Protein AF-T1C984-F1 (afdb_monomer)

Foldseek 3Di:
DQVVQVVVCVVVVDDDWDWDADPVVRDIDIDCPVDDDDCPCVCVVVVVVVVVVCVVVVNDDPPDDDDDDPVPDDPGD

Secondary structure (DSSP, 8-state):
-HHHHHHHHHHHSS---EEEE-TTT--EEEESTTS----GGGGHHHHHHHHHHHHHTTSS-TTPPPP--GGG--S--

Nearest PDB structures (foldseek):
  6ty6-assembly1_C  TM=9.530E-01  e=7.564E-05  synthetic construct
  4b88-assembly1_A  TM=9.146E-01  e=8.095E-05  synthetic construct
  6yrs-assembly2_B  TM=9.246E-01  e=2.567E-04  synthetic construct
  6yrs-assembly1_A  TM=9.487E-01  e=2.940E-04  synthetic construct
  4rx2-assembly7_G  TM=9.176E-01  e=2.412E-03  Escherichia coli

InterPro domains:
  IPR000871 Beta-lactamase, class-A [PR00118] (4-28)
  IPR000871 Beta-lactamase, class-A [PR00118] (35-52)
  IPR000871 Beta-lactamase, class-A [PTHR35333] (2-77)
  IPR012338 Beta-lactamase/transpeptidase-like [G3DSA:3.40.710.10] (1-77)
  IPR012338 Beta-lactamase/transpeptidase-like [SSF56601] (3-77)
  IPR023650 Beta-lactamase, class-A active site [PS00146] (37-52)
  IPR045155 Beta-lactamase class A, catalytic domain [PF13354] (4-74)

Solvent-accessible surface area (backbone atoms only — not comparable to full-atom values): 5116 Å² total; per-residue (Å²): 109,70,72,58,53,54,48,50,25,68,75,67,76,52,86,72,70,40,74,48,71,43,84,89,82,68,52,71,51,66,42,59,58,88,60,90,74,87,60,78,67,62,55,53,60,57,53,49,52,53,51,51,50,33,34,78,70,68,76,42,62,91,84,61,82,84,85,83,57,82,87,72,66,69,97,76,124

Organism: NCBI:txid410659

Radius of gyration: 19.09 Å; Cα contacts (8 Å, |Δi|>4): 41; chains: 1; bounding box: 33×32×45 Å

Sequence (77 aa):
MHAQFARIESQTGGRLGVAMLDTHNRIAAGYHANQRFPVCSTWKLLAVAALLRQVDEGHENIERRIRFSASELVVYS

pLDDT: mean 95.97, std 4.17, range [73.12, 98.62]

Mean predicted aligned error: 3.9 Å

Structure (mmCIF, N/CA/C/O backbone):
data_AF-T1C984-F1
#
_entry.id   AF-T1C984-F1
#
loop_
_atom_site.group_PDB
_atom_site.id
_atom_site.type_symbol
_atom_site.label_atom_id
_atom_site.label_alt_id
_atom_site.label_comp_id
_atom_site.label_asym_id
_atom_site.label_entity_id
_atom_site.label_seq_id
_atom_site.pdbx_PDB_ins_code
_atom_site.Cartn_x
_atom_site.Cartn_y
_atom_site.Cartn_z
_atom_site.occupancy
_atom_site.B_iso_or_equiv
_atom_site.auth_seq_id
_atom_site.auth_comp_id
_atom_site.auth_asym_id
_atom_site.auth_atom_id
_atom_site.pdbx_PDB_model_num
ATOM 1 N N . MET A 1 1 ? 16.081 -1.117 -17.845 1.00 73.31 1 MET A N 1
ATOM 2 C CA . MET A 1 1 ? 14.911 -1.118 -16.944 1.00 73.31 1 MET A CA 1
ATOM 3 C C . MET A 1 1 ? 13.638 -1.625 -17.629 1.00 73.31 1 MET A C 1
ATOM 5 O O . MET A 1 1 ? 13.210 -2.717 -17.294 1.00 73.31 1 MET A O 1
ATOM 9 N N . HIS A 1 2 ? 13.064 -0.941 -18.631 1.00 86.88 2 HIS A N 1
ATOM 10 C CA . HIS A 1 2 ? 11.786 -1.383 -19.237 1.00 86.88 2 HIS A CA 1
ATOM 11 C C . HIS A 1 2 ? 11.839 -2.790 -19.866 1.00 86.88 2 HIS A C 1
ATOM 13 O O . HIS A 1 2 ? 10.922 -3.576 -19.665 1.00 86.88 2 HIS A O 1
ATOM 19 N N . ALA A 1 3 ? 12.937 -3.153 -20.541 1.00 92.31 3 ALA A N 1
ATOM 20 C CA . ALA A 1 3 ? 13.111 -4.499 -21.103 1.00 92.31 3 ALA A CA 1
ATOM 21 C C . ALA A 1 3 ? 13.140 -5.614 -20.036 1.00 92.31 3 ALA A C 1
ATOM 23 O O . ALA A 1 3 ? 12.719 -6.736 -20.298 1.00 92.31 3 ALA A O 1
ATOM 24 N N . GLN A 1 4 ? 13.613 -5.313 -18.821 1.00 95.88 4 GLN A N 1
ATOM 25 C CA . GLN A 1 4 ? 13.613 -6.272 -17.711 1.00 95.88 4 GLN A CA 1
ATOM 26 C C . GLN A 1 4 ? 12.201 -6.444 -17.138 1.00 95.88 4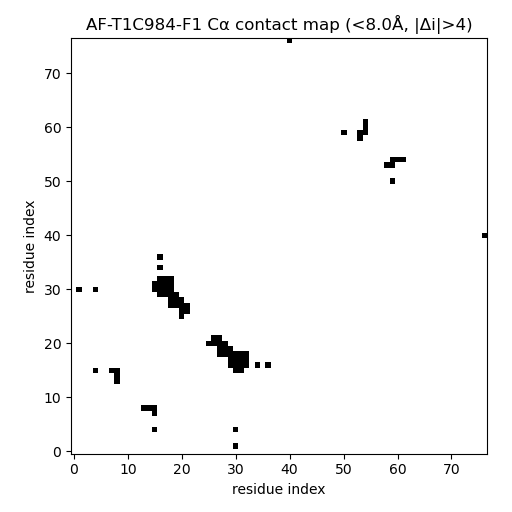 GLN A C 1
ATOM 28 O O . GLN A 1 4 ? 11.806 -7.565 -16.845 1.00 95.88 4 GLN A O 1
ATOM 33 N N . PHE A 1 5 ? 11.419 -5.365 -17.039 1.00 97.00 5 PHE A N 1
ATOM 34 C CA . PHE A 1 5 ? 10.020 -5.430 -16.605 1.00 97.00 5 PHE A CA 1
ATOM 35 C C . PHE A 1 5 ? 9.131 -6.178 -17.601 1.00 97.00 5 PHE A C 1
ATOM 37 O O . PHE A 1 5 ? 8.401 -7.076 -17.195 1.00 97.00 5 PHE A O 1
ATOM 44 N N . ALA A 1 6 ? 9.287 -5.915 -18.900 1.00 96.19 6 ALA A N 1
ATOM 45 C CA . ALA A 1 6 ? 8.584 -6.663 -19.943 1.00 96.19 6 ALA A CA 1
ATOM 46 C C . ALA A 1 6 ? 8.935 -8.165 -19.921 1.00 96.19 6 ALA A C 1
ATOM 48 O O . ALA A 1 6 ? 8.082 -9.017 -20.161 1.00 96.19 6 ALA A O 1
ATOM 49 N N . ARG A 1 7 ? 10.189 -8.513 -19.590 1.00 97.31 7 ARG A N 1
ATOM 50 C CA . ARG A 1 7 ? 10.599 -9.912 -19.391 1.00 97.31 7 ARG A CA 1
ATOM 51 C C . ARG A 1 7 ? 9.897 -10.556 -18.190 1.00 97.31 7 ARG A C 1
ATOM 53 O O . ARG A 1 7 ? 9.563 -11.731 -18.263 1.00 97.31 7 ARG A O 1
ATOM 60 N N . ILE A 1 8 ? 9.668 -9.823 -17.101 1.00 97.06 8 ILE A N 1
ATOM 61 C CA . ILE A 1 8 ? 8.917 -10.344 -15.947 1.00 97.06 8 ILE A CA 1
ATOM 62 C C . ILE A 1 8 ? 7.462 -10.614 -16.339 1.00 97.06 8 ILE A C 1
ATOM 64 O O . ILE A 1 8 ? 6.934 -11.677 -16.017 1.00 97.06 8 ILE A O 1
ATOM 68 N N . GLU A 1 9 ? 6.820 -9.698 -17.063 1.00 97.06 9 GLU A N 1
ATOM 69 C CA . GLU A 1 9 ? 5.455 -9.912 -17.562 1.00 97.06 9 GLU A CA 1
ATOM 70 C C . GLU A 1 9 ? 5.374 -11.151 -18.459 1.00 97.06 9 GLU A C 1
ATOM 72 O O . GLU A 1 9 ? 4.516 -12.004 -18.244 1.00 97.06 9 GLU A O 1
ATOM 77 N N . SER A 1 10 ? 6.316 -11.325 -19.395 1.00 97.06 10 SER A N 1
ATOM 78 C CA . SER A 1 10 ? 6.315 -12.498 -20.277 1.00 97.06 10 SER A CA 1
ATOM 79 C C . SER A 1 10 ? 6.556 -13.815 -19.536 1.00 97.06 10 SER A C 1
ATOM 81 O O . SER A 1 10 ? 5.948 -14.826 -19.876 1.00 97.06 10 SER A O 1
ATOM 83 N N . GLN A 1 11 ? 7.410 -13.814 -18.509 1.00 98.12 11 GLN A N 1
ATOM 84 C CA . GLN A 1 11 ? 7.696 -15.005 -17.705 1.00 98.12 11 GLN A CA 1
ATOM 85 C C . GLN A 1 11 ? 6.549 -15.383 -16.764 1.00 98.12 11 GLN A C 1
ATOM 87 O O . GLN A 1 11 ? 6.361 -16.562 -16.478 1.00 98.12 11 GLN A O 1
ATOM 92 N N . THR A 1 12 ? 5.805 -14.397 -16.262 1.00 97.00 12 THR A N 1
ATOM 93 C CA . THR A 1 12 ? 4.720 -14.617 -15.292 1.00 97.00 12 THR A CA 1
ATOM 94 C C . THR A 1 12 ? 3.346 -14.760 -15.944 1.00 97.00 12 THR A C 1
ATOM 96 O O . THR A 1 12 ? 2.427 -15.265 -15.306 1.00 97.00 12 THR A O 1
ATOM 99 N N . GLY A 1 13 ? 3.180 -14.292 -17.187 1.00 96.38 13 GLY A N 1
ATOM 100 C CA . GLY A 1 13 ? 1.876 -14.163 -17.844 1.00 96.38 13 GLY A CA 1
ATOM 101 C C . GLY A 1 13 ? 0.977 -13.085 -17.220 1.00 96.38 13 GLY A C 1
ATOM 102 O O . GLY A 1 13 ? -0.199 -12.992 -17.568 1.00 96.38 13 GLY A O 1
ATOM 103 N N . GLY A 1 14 ? 1.506 -12.295 -16.281 1.00 95.44 14 GLY A N 1
ATOM 104 C CA . GLY A 1 14 ? 0.789 -11.248 -15.564 1.00 95.44 14 GLY A CA 1
ATOM 105 C C . GLY A 1 14 ? 1.089 -9.845 -16.088 1.00 95.44 14 GLY A C 1
ATOM 106 O O . GLY A 1 14 ? 1.847 -9.651 -17.034 1.00 95.44 14 GLY A O 1
ATOM 107 N N . ARG A 1 15 ? 0.493 -8.849 -15.424 1.00 97.06 15 ARG A N 1
ATOM 108 C CA . ARG A 1 15 ? 0.759 -7.422 -15.655 1.00 97.06 15 ARG A CA 1
ATOM 109 C C . ARG A 1 15 ? 1.605 -6.853 -14.523 1.00 97.06 15 ARG A C 1
ATOM 111 O O . ARG A 1 15 ? 1.330 -7.144 -13.359 1.00 97.06 15 ARG A O 1
ATOM 118 N N . LEU A 1 16 ? 2.563 -5.991 -14.850 1.00 97.19 16 LEU A N 1
ATOM 119 C CA . LEU A 1 16 ? 3.472 -5.358 -13.898 1.00 97.19 16 LEU A CA 1
ATOM 120 C C . LEU A 1 16 ? 3.345 -3.830 -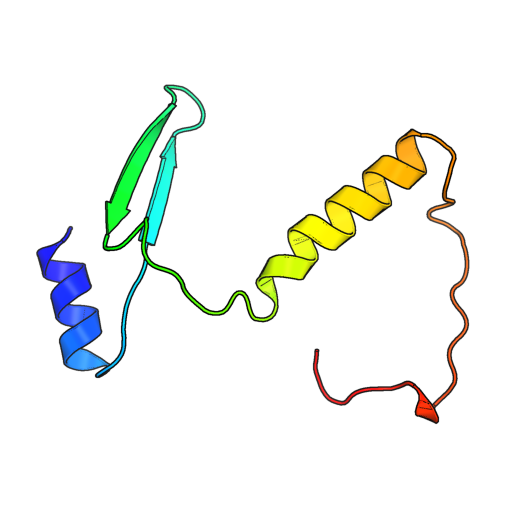13.942 1.00 97.19 16 LEU A C 1
ATOM 122 O O . LEU A 1 16 ? 3.534 -3.203 -14.980 1.00 97.19 16 LEU A O 1
ATOM 126 N N . GLY A 1 17 ? 3.070 -3.227 -12.786 1.00 97.06 17 GLY A N 1
ATOM 127 C CA . GLY A 1 17 ? 3.123 -1.782 -12.575 1.00 97.06 17 GLY A CA 1
ATOM 128 C C . GLY A 1 17 ? 4.227 -1.431 -11.584 1.00 97.06 17 GLY A C 1
ATOM 129 O O . GLY A 1 17 ? 4.297 -2.019 -10.508 1.00 97.06 17 GLY A O 1
ATOM 130 N N . VAL A 1 18 ? 5.084 -0.473 -11.934 1.00 96.88 18 VAL A N 1
ATOM 131 C CA . VAL A 1 18 ? 6.162 0.032 -11.072 1.00 96.88 18 VAL A CA 1
ATOM 132 C C . VAL A 1 18 ? 6.155 1.553 -11.114 1.00 96.88 18 VAL A C 1
ATOM 134 O O . VAL A 1 18 ? 6.143 2.141 -12.195 1.00 96.88 18 VAL A O 1
ATOM 137 N N . ALA A 1 19 ? 6.210 2.188 -9.949 1.00 96.31 19 ALA A N 1
ATOM 138 C CA . ALA A 1 19 ? 6.384 3.627 -9.812 1.00 96.31 19 ALA A CA 1
ATOM 139 C C . ALA A 1 19 ? 7.503 3.914 -8.806 1.00 96.31 19 ALA A C 1
ATOM 141 O O . ALA A 1 19 ? 7.603 3.260 -7.771 1.00 96.31 19 ALA A O 1
ATOM 142 N N . MET A 1 20 ? 8.340 4.893 -9.124 1.00 95.38 20 MET A N 1
ATOM 143 C CA . MET A 1 20 ? 9.421 5.391 -8.289 1.00 95.38 20 MET A CA 1
ATOM 144 C C . MET A 1 20 ? 9.298 6.908 -8.216 1.00 95.38 20 MET A C 1
ATOM 146 O O . MET A 1 20 ? 9.131 7.568 -9.242 1.00 95.38 20 MET A O 1
ATOM 150 N N . LEU A 1 21 ? 9.386 7.441 -7.002 1.00 96.75 21 LEU A N 1
ATOM 151 C CA . LEU A 1 21 ? 9.416 8.869 -6.731 1.00 96.75 21 LEU A CA 1
ATOM 152 C C . LEU A 1 21 ? 10.650 9.158 -5.883 1.00 96.75 21 LEU A C 1
ATOM 154 O O . LEU A 1 21 ? 10.745 8.691 -4.750 1.00 96.75 21 LEU A O 1
ATOM 158 N N . ASP A 1 22 ? 11.571 9.940 -6.426 1.00 97.00 22 ASP A N 1
ATOM 159 C CA . ASP A 1 22 ? 12.629 10.560 -5.643 1.00 97.00 22 ASP A CA 1
ATOM 160 C C . ASP A 1 22 ? 12.025 11.757 -4.894 1.00 97.00 22 ASP A C 1
ATOM 162 O O . ASP A 1 22 ? 11.572 12.740 -5.486 1.00 97.00 22 ASP A O 1
ATOM 166 N N . THR A 1 23 ? 11.960 11.658 -3.568 1.00 96.69 23 THR A N 1
ATOM 167 C CA . THR A 1 23 ? 11.343 12.685 -2.722 1.00 96.69 23 THR A CA 1
ATOM 168 C C . THR A 1 23 ? 12.234 13.905 -2.507 1.00 96.69 23 THR A C 1
ATOM 170 O O . THR A 1 23 ? 11.723 14.927 -2.057 1.00 96.69 23 THR A O 1
ATOM 173 N N . HIS A 1 24 ? 13.531 13.830 -2.822 1.00 97.31 24 HIS A N 1
ATOM 174 C CA . HIS A 1 24 ? 14.458 14.953 -2.689 1.00 97.31 24 HIS A CA 1
ATOM 175 C C . HIS A 1 24 ? 14.304 15.942 -3.849 1.00 97.31 24 HIS A C 1
ATOM 177 O O . HIS A 1 24 ? 14.156 17.141 -3.626 1.00 97.31 24 HIS A O 1
ATOM 183 N N . ASN A 1 25 ? 14.293 15.442 -5.087 1.00 96.00 25 ASN A N 1
ATOM 184 C CA . ASN A 1 25 ? 14.248 16.269 -6.302 1.00 96.00 25 ASN A CA 1
ATOM 185 C C . ASN A 1 25 ? 12.924 16.162 -7.085 1.00 96.00 25 ASN A C 1
ATOM 187 O O . ASN A 1 25 ? 12.781 16.803 -8.125 1.00 96.00 25 ASN A O 1
ATOM 191 N N . ARG A 1 26 ? 11.951 15.380 -6.592 1.00 95.19 26 ARG A N 1
ATOM 192 C CA . ARG A 1 26 ? 10.616 15.182 -7.189 1.00 95.19 26 ARG A CA 1
ATOM 193 C C . ARG A 1 26 ? 10.633 14.484 -8.553 1.00 95.19 26 ARG A C 1
ATOM 19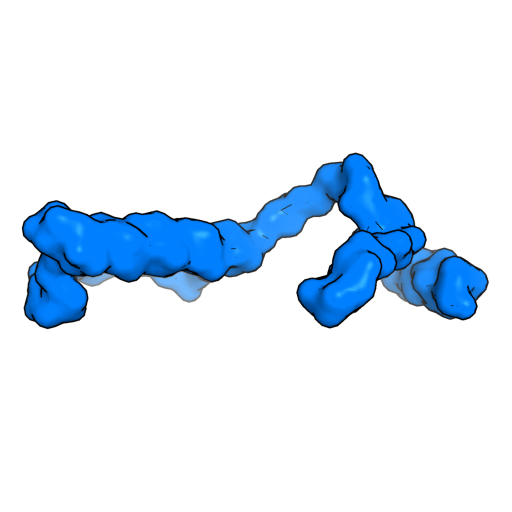5 O O . ARG A 1 26 ? 9.638 14.547 -9.277 1.00 95.19 26 ARG A O 1
ATOM 202 N N . ILE A 1 27 ? 11.718 13.796 -8.903 1.00 96.25 27 ILE A N 1
ATOM 203 C CA . ILE A 1 27 ? 11.786 13.003 -10.131 1.00 96.25 27 ILE A CA 1
ATOM 204 C C . ILE A 1 27 ? 10.912 11.759 -9.975 1.00 96.25 27 ILE A C 1
ATOM 206 O O . ILE A 1 27 ? 11.063 10.982 -9.032 1.00 96.25 27 ILE A O 1
ATOM 210 N N . ALA A 1 28 ? 10.009 11.555 -10.933 1.00 95.12 28 ALA A N 1
ATOM 211 C CA . ALA A 1 28 ? 9.189 10.358 -11.028 1.00 95.12 28 ALA A CA 1
ATOM 212 C C . ALA A 1 28 ? 9.599 9.526 -12.247 1.00 95.12 28 ALA A C 1
ATOM 214 O O . ALA A 1 28 ? 9.815 10.055 -13.337 1.00 95.12 28 ALA A O 1
ATOM 215 N N . ALA A 1 29 ? 9.667 8.212 -12.070 1.00 94.62 29 ALA A N 1
ATOM 216 C CA . ALA A 1 29 ? 9.883 7.256 -13.147 1.00 94.62 29 ALA A CA 1
ATOM 217 C C . ALA A 1 29 ? 9.042 6.004 -12.901 1.00 94.62 29 ALA A C 1
ATOM 219 O O . ALA A 1 29 ? 8.670 5.701 -11.768 1.00 94.62 29 ALA A O 1
ATOM 220 N N . GLY A 1 30 ? 8.739 5.246 -13.950 1.00 95.25 30 GLY A N 1
ATOM 221 C CA . GLY A 1 30 ? 7.964 4.028 -13.771 1.00 95.25 30 GLY A CA 1
ATOM 222 C C . GLY A 1 30 ? 7.635 3.292 -15.056 1.00 95.25 30 GLY A C 1
ATOM 223 O O . GLY A 1 30 ? 7.885 3.768 -16.160 1.00 95.25 30 GLY A O 1
ATOM 224 N N . TYR A 1 31 ? 7.044 2.117 -14.876 1.00 97.38 31 TYR A N 1
ATOM 225 C CA . TYR A 1 31 ? 6.584 1.212 -15.919 1.00 97.38 31 TYR A CA 1
ATOM 226 C C . TYR A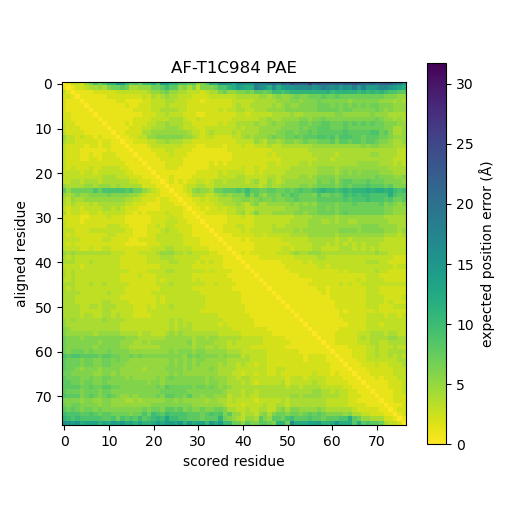 1 31 ? 5.108 0.913 -15.681 1.00 97.38 31 TYR A C 1
ATOM 228 O O . TYR A 1 31 ? 4.735 0.510 -14.584 1.00 97.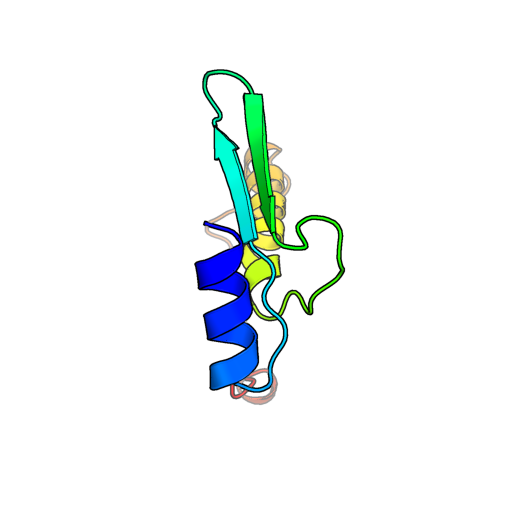38 31 TYR A O 1
ATOM 236 N N . HIS A 1 32 ? 4.256 1.214 -16.664 1.00 96.81 32 HIS A N 1
ATOM 237 C CA . HIS A 1 32 ? 2.794 1.191 -16.503 1.00 96.81 32 HIS A CA 1
ATOM 238 C C . HIS A 1 32 ? 2.277 1.962 -15.268 1.00 96.81 32 HIS A C 1
ATOM 240 O O . HIS A 1 32 ? 1.200 1.671 -14.756 1.00 96.81 32 HIS A O 1
ATOM 246 N N . ALA A 1 33 ? 3.007 2.994 -14.827 1.00 96.00 33 ALA A N 1
ATOM 247 C CA . ALA A 1 33 ? 2.763 3.705 -13.567 1.00 96.00 33 ALA A CA 1
ATOM 248 C C . ALA A 1 33 ? 1.381 4.380 -13.461 1.00 96.00 33 ALA A C 1
ATOM 250 O O . ALA A 1 33 ? 0.878 4.573 -12.361 1.00 96.00 33 ALA A O 1
ATOM 251 N N . ASN A 1 34 ? 0.755 4.711 -14.595 1.00 96.00 34 ASN A N 1
ATOM 252 C CA . ASN A 1 34 ? -0.570 5.343 -14.644 1.00 96.00 34 ASN A CA 1
ATOM 253 C C . ASN A 1 34 ? -1.713 4.344 -14.903 1.00 96.00 34 ASN A C 1
ATOM 255 O O . ASN A 1 34 ? -2.869 4.745 -15.042 1.00 96.00 34 ASN A O 1
ATOM 259 N N . GLN A 1 35 ? -1.413 3.048 -15.022 1.00 97.44 35 GLN A N 1
ATOM 260 C CA . GLN A 1 35 ? -2.444 2.023 -15.154 1.00 97.44 35 GLN A CA 1
ATOM 261 C C . GLN A 1 35 ? -3.014 1.653 -13.784 1.00 97.44 35 GLN A C 1
ATOM 263 O O . GLN A 1 35 ? -2.342 1.730 -12.759 1.00 97.44 35 GLN A O 1
ATOM 268 N N . ARG A 1 36 ? -4.274 1.212 -13.770 1.00 97.12 36 ARG A N 1
ATOM 269 C CA . ARG A 1 36 ? -4.935 0.756 -12.544 1.00 97.12 36 ARG A CA 1
ATOM 270 C C . ARG A 1 36 ? -4.587 -0.702 -12.244 1.00 97.12 36 ARG A C 1
ATOM 272 O O . ARG A 1 36 ? -4.592 -1.544 -13.148 1.00 97.12 36 ARG A O 1
ATOM 279 N N . PHE A 1 37 ? -4.364 -0.969 -10.961 1.00 97.25 37 PHE A N 1
ATOM 280 C CA . PHE A 1 37 ? -4.165 -2.289 -10.366 1.00 97.25 37 PHE A CA 1
ATOM 281 C C . PHE A 1 37 ? -5.048 -2.415 -9.114 1.00 97.25 37 PHE A C 1
ATOM 283 O O . PHE A 1 37 ? -5.363 -1.392 -8.496 1.00 97.25 37 PHE A O 1
ATOM 290 N N . PRO A 1 38 ? -5.468 -3.631 -8.725 1.00 96.31 38 PRO A N 1
ATOM 291 C CA . PRO A 1 38 ? -6.132 -3.845 -7.445 1.00 96.31 38 PRO A CA 1
ATOM 292 C C . PRO A 1 38 ? -5.229 -3.396 -6.294 1.00 96.31 38 PRO A C 1
ATOM 294 O O . PRO A 1 38 ? -4.054 -3.751 -6.248 1.00 96.31 38 PRO A O 1
ATOM 297 N N . VAL A 1 39 ? -5.776 -2.634 -5.349 1.00 95.06 39 VAL A N 1
ATOM 298 C CA . VAL A 1 39 ? -5.005 -2.161 -4.188 1.00 95.06 39 VAL A CA 1
ATOM 299 C C . VAL A 1 39 ? -4.718 -3.285 -3.187 1.00 95.06 39 VAL A C 1
ATOM 301 O O . VAL A 1 39 ? -3.737 -3.207 -2.448 1.00 95.06 39 VAL A O 1
ATOM 304 N N . CYS A 1 40 ? -5.535 -4.345 -3.163 1.00 95.25 40 CYS A N 1
ATOM 305 C CA . CYS A 1 40 ? -5.438 -5.446 -2.194 1.00 95.25 40 CYS A CA 1
ATOM 306 C C . CYS A 1 40 ? -5.240 -4.881 -0.782 1.00 95.25 40 CYS A C 1
ATOM 308 O O . CYS A 1 40 ? -5.944 -3.949 -0.436 1.00 95.25 40 CYS A O 1
ATOM 310 N N . SER A 1 41 ? -4.269 -5.350 0.003 1.00 95.81 41 SER A N 1
ATOM 311 C CA . SER A 1 41 ? -3.998 -4.844 1.356 1.00 95.81 41 SER A CA 1
ATOM 312 C C . SER A 1 41 ? -3.220 -3.523 1.422 1.00 95.81 41 SER A C 1
ATOM 314 O O . SER A 1 41 ? -3.033 -3.005 2.520 1.00 95.81 41 SER A O 1
ATOM 316 N N . THR A 1 42 ? -2.790 -2.937 0.297 1.00 96.50 42 THR A N 1
ATOM 317 C CA . THR A 1 42 ? -1.975 -1.702 0.318 1.00 96.50 42 THR A CA 1
ATOM 318 C C . THR A 1 42 ? -2.765 -0.465 0.759 1.00 96.50 42 THR A C 1
ATOM 320 O O . THR A 1 42 ? -2.182 0.465 1.312 1.00 96.50 42 THR A O 1
ATOM 323 N N . TRP A 1 43 ? -4.098 -0.476 0.629 1.00 95.88 43 TRP A N 1
ATOM 324 C CA . TRP A 1 43 ? -4.963 0.606 1.124 1.00 95.88 43 TRP A CA 1
ATOM 325 C C . TRP A 1 43 ? -4.853 0.833 2.638 1.00 95.88 43 TRP A C 1
ATOM 327 O O . TRP A 1 43 ? -5.088 1.948 3.102 1.00 95.88 43 TRP A O 1
ATOM 337 N N . LYS A 1 44 ? -4.482 -0.200 3.411 1.00 97.12 44 LYS A N 1
ATOM 338 C CA . LYS A 1 44 ? -4.408 -0.131 4.878 1.00 97.12 44 LYS A CA 1
ATOM 339 C C . LYS A 1 44 ? -3.427 0.942 5.351 1.00 97.12 44 LYS A C 1
ATOM 341 O O . LYS A 1 44 ? -3.659 1.543 6.393 1.00 97.12 44 LYS A O 1
ATOM 346 N N . LEU A 1 45 ? -2.396 1.246 4.555 1.00 98.00 45 LEU A N 1
ATOM 347 C CA . LEU A 1 45 ? -1.492 2.368 4.814 1.00 98.00 45 LEU A CA 1
ATOM 348 C C . LEU A 1 45 ? -2.258 3.697 4.909 1.00 98.00 45 LEU A C 1
ATOM 350 O O . LEU A 1 45 ? -2.078 4.448 5.864 1.00 98.00 45 LEU A O 1
ATOM 354 N N . LEU A 1 46 ? -3.138 3.971 3.942 1.00 97.75 46 LEU A N 1
ATOM 355 C CA . LEU A 1 46 ? -3.932 5.202 3.910 1.00 97.75 46 LEU A CA 1
ATOM 356 C C . LEU A 1 46 ? -4.993 5.221 5.014 1.00 97.75 46 LEU A C 1
ATOM 358 O O . LEU A 1 46 ? -5.234 6.268 5.606 1.00 97.75 46 LEU A O 1
ATOM 362 N N . ALA A 1 47 ? -5.597 4.069 5.318 1.00 97.44 47 ALA A N 1
ATOM 363 C CA . ALA A 1 47 ? -6.572 3.951 6.400 1.00 97.44 47 ALA A CA 1
ATOM 364 C C . ALA A 1 47 ? -5.956 4.272 7.768 1.00 97.44 47 ALA A C 1
ATOM 366 O O . ALA A 1 47 ? -6.526 5.042 8.537 1.00 97.44 47 ALA A O 1
ATOM 367 N N . VAL A 1 48 ? -4.765 3.734 8.049 1.00 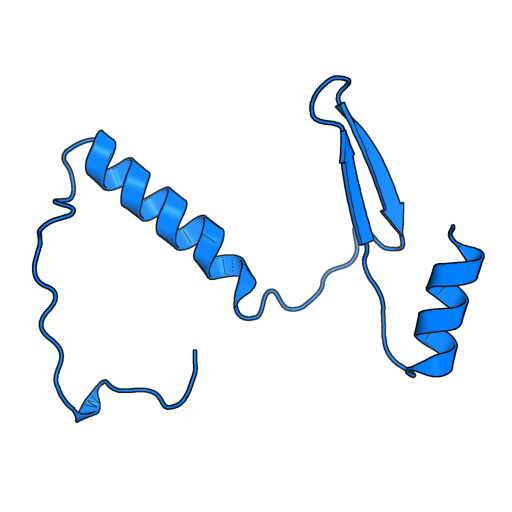97.81 48 VAL A N 1
ATOM 368 C CA . VAL A 1 48 ? -4.030 4.027 9.286 1.00 97.81 48 VAL A CA 1
ATOM 369 C C . VAL A 1 48 ? -3.571 5.483 9.317 1.00 97.81 48 VAL A C 1
ATOM 371 O O . VAL A 1 48 ? -3.710 6.126 10.350 1.00 97.81 48 VAL A O 1
ATOM 374 N N . ALA A 1 49 ? -3.088 6.039 8.202 1.00 98.50 49 ALA A N 1
ATOM 375 C CA . ALA A 1 49 ? -2.727 7.457 8.144 1.00 98.50 49 ALA A CA 1
ATOM 376 C C . ALA A 1 49 ? -3.928 8.371 8.458 1.00 98.50 49 ALA A C 1
ATOM 378 O O . ALA A 1 49 ? -3.790 9.340 9.201 1.00 98.50 49 ALA A O 1
ATOM 379 N N . ALA A 1 50 ? -5.117 8.042 7.942 1.00 98.31 50 ALA A N 1
ATOM 380 C CA . ALA A 1 50 ? -6.344 8.768 8.257 1.00 98.31 50 ALA A CA 1
ATOM 381 C C . ALA A 1 50 ? -6.741 8.631 9.738 1.00 98.31 50 ALA A C 1
ATOM 383 O O . ALA A 1 50 ? -7.123 9.624 10.351 1.00 98.31 50 ALA A O 1
ATOM 384 N N . LEU A 1 51 ? -6.606 7.433 10.319 1.00 98.00 51 LEU A N 1
ATOM 385 C CA . LEU A 1 51 ? -6.845 7.197 11.746 1.00 98.00 51 LEU A CA 1
ATOM 386 C C . LEU A 1 51 ? -5.884 8.008 12.627 1.00 98.00 51 LEU A C 1
ATOM 388 O O . LEU A 1 51 ? -6.321 8.664 13.564 1.00 98.00 51 LEU A O 1
ATOM 392 N N . LEU A 1 52 ? -4.584 8.001 12.322 1.00 98.44 52 LEU A N 1
ATOM 393 C CA . LEU A 1 52 ? -3.588 8.761 13.084 1.00 98.44 52 LEU A CA 1
ATOM 394 C C . LEU A 1 52 ? -3.853 10.265 13.012 1.00 98.44 52 LEU A C 1
ATOM 396 O O . LEU A 1 52 ? -3.781 10.942 14.029 1.00 98.44 52 LEU A O 1
ATOM 400 N N . ARG A 1 53 ? -4.277 10.774 11.851 1.00 98.62 53 ARG A N 1
ATOM 401 C CA . ARG A 1 53 ? -4.716 12.166 11.738 1.00 98.62 53 ARG A CA 1
ATOM 402 C C . ARG A 1 53 ? -5.902 12.479 12.663 1.00 98.62 53 ARG A C 1
ATOM 404 O O . ARG A 1 53 ? -5.937 13.554 13.247 1.00 98.62 53 ARG A O 1
ATOM 411 N N . GLN A 1 54 ? -6.862 11.565 12.819 1.00 98.50 54 GLN A N 1
ATOM 412 C CA . GLN A 1 54 ? -7.962 11.756 13.776 1.00 98.50 54 GLN A CA 1
ATOM 413 C C . GLN A 1 54 ? -7.465 11.784 15.225 1.00 98.50 54 GLN A C 1
ATOM 415 O O . GLN A 1 54 ? -8.014 12.529 16.032 1.00 98.50 54 GLN A O 1
ATOM 420 N N . VAL A 1 55 ? -6.426 11.009 15.551 1.00 98.56 55 VAL A N 1
ATOM 421 C CA . VAL A 1 55 ? -5.772 11.064 16.867 1.00 98.56 55 VAL A CA 1
ATOM 422 C C . VAL A 1 55 ? -5.098 12.421 17.079 1.00 98.56 55 VAL A C 1
ATOM 424 O O . VAL A 1 55 ? -5.328 13.049 18.110 1.00 98.56 55 VAL A O 1
ATOM 427 N N . ASP A 1 56 ? -4.343 12.913 16.095 1.00 98.56 56 ASP A N 1
ATOM 428 C CA . ASP A 1 56 ? -3.681 14.225 16.161 1.00 98.56 56 ASP A CA 1
ATOM 429 C C . ASP A 1 56 ? -4.688 15.378 16.326 1.00 98.56 56 ASP A C 1
ATOM 431 O O . ASP A 1 56 ? -4.434 16.344 17.043 1.00 98.56 56 ASP A O 1
ATOM 435 N N . GLU A 1 57 ? -5.856 15.268 15.687 1.00 98.44 57 GLU A N 1
ATOM 436 C CA . GLU A 1 57 ? -6.956 16.234 15.796 1.00 98.44 57 GLU A CA 1
ATOM 437 C C . GLU A 1 57 ? -7.764 16.094 17.106 1.00 98.44 57 GLU A C 1
ATOM 439 O O . GLU A 1 57 ? -8.662 16.893 17.365 1.00 98.44 57 GLU A O 1
ATOM 444 N N . GLY A 1 58 ? -7.468 15.093 17.943 1.00 98.00 58 GLY A N 1
ATOM 445 C CA . GLY A 1 58 ? -8.191 14.822 19.191 1.00 98.00 58 GLY A CA 1
ATOM 446 C C . GLY A 1 58 ? -9.578 14.196 18.995 1.00 98.00 58 GLY A C 1
ATOM 447 O O . GLY A 1 58 ? -10.364 14.125 19.940 1.00 98.00 58 GLY A O 1
ATOM 448 N N . HIS A 1 59 ? -9.888 13.735 17.783 1.00 98.25 59 HIS A N 1
ATOM 449 C CA . HIS A 1 59 ? -11.141 13.060 17.439 1.00 98.25 59 HIS A CA 1
ATOM 450 C C . HIS A 1 59 ? -11.129 11.566 17.779 1.00 98.25 59 HIS A C 1
ATOM 452 O O . HIS A 1 59 ? -12.187 10.938 17.817 1.00 98.25 59 HIS A O 1
ATOM 458 N N . GLU A 1 60 ? -9.953 10.987 18.019 1.00 97.88 60 GLU A N 1
ATOM 459 C CA . GLU A 1 60 ? -9.798 9.581 18.371 1.00 97.88 60 GLU A CA 1
ATOM 460 C C . GLU A 1 60 ? -8.709 9.388 19.434 1.00 97.88 60 GLU A C 1
ATOM 462 O O . GLU A 1 60 ? -7.798 10.201 19.574 1.00 97.88 60 GLU A O 1
ATOM 467 N N . ASN A 1 61 ? -8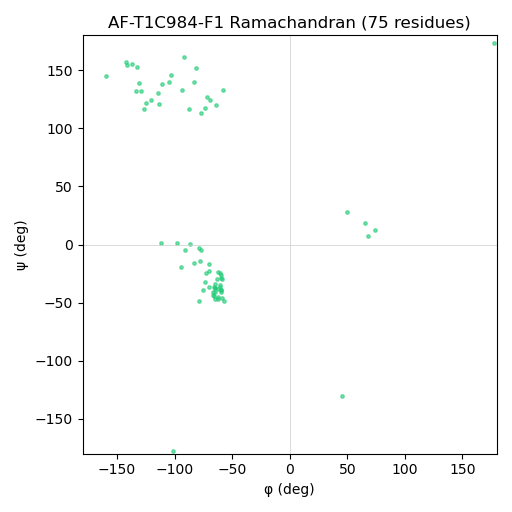.807 8.304 20.202 1.00 97.62 61 ASN A N 1
ATOM 468 C CA . ASN A 1 61 ? -7.828 7.931 21.211 1.00 97.62 61 ASN A CA 1
ATOM 469 C C . ASN A 1 61 ? -7.127 6.634 20.796 1.00 97.62 61 ASN A C 1
ATOM 471 O O . ASN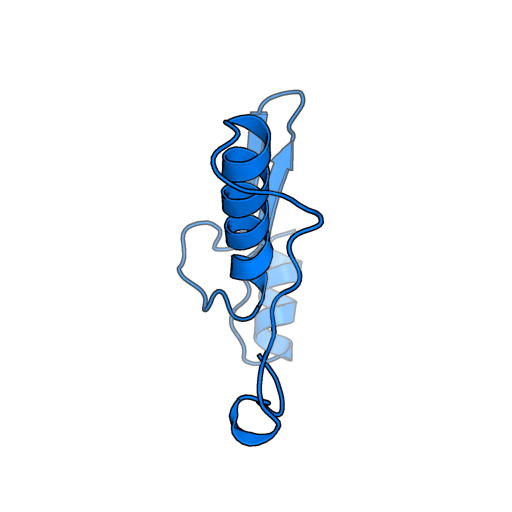 A 1 61 ? -7.769 5.593 20.658 1.00 97.62 61 ASN A O 1
ATOM 475 N N . ILE A 1 62 ? -5.800 6.678 20.657 1.00 96.75 62 ILE A N 1
ATOM 476 C CA . ILE A 1 62 ? -4.993 5.509 20.279 1.00 96.75 62 ILE A CA 1
ATOM 477 C C . ILE A 1 62 ? -5.073 4.362 21.302 1.00 96.75 62 ILE A C 1
ATOM 479 O O . ILE A 1 62 ? -4.925 3.199 20.940 1.00 96.75 62 ILE A O 1
ATOM 483 N N . GLU A 1 63 ? -5.401 4.675 22.557 1.00 97.44 63 GLU A N 1
ATOM 484 C CA . GLU A 1 63 ? -5.610 3.707 23.638 1.00 97.44 63 GLU A CA 1
ATOM 485 C C . GLU A 1 63 ? -7.052 3.168 23.690 1.00 97.44 63 GLU A C 1
ATOM 487 O O . GLU A 1 63 ? -7.403 2.367 24.569 1.00 97.44 63 GLU A O 1
ATOM 492 N N . ARG A 1 64 ? -7.938 3.599 22.777 1.00 97.69 64 ARG A N 1
ATOM 493 C CA . ARG A 1 64 ? -9.325 3.126 22.747 1.00 97.69 64 ARG A CA 1
ATOM 494 C C . ARG A 1 64 ? -9.356 1.630 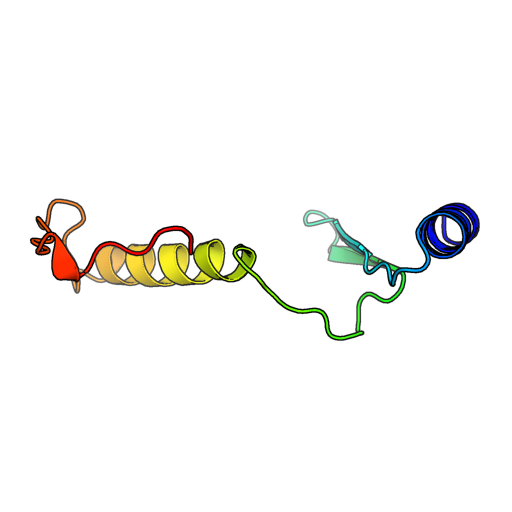22.455 1.00 97.69 64 ARG A C 1
ATOM 496 O O . ARG A 1 64 ? -8.977 1.154 21.389 1.00 97.69 64 ARG A O 1
ATOM 503 N N . ARG A 1 65 ? -9.917 0.871 23.395 1.00 97.44 65 ARG A N 1
ATOM 504 C CA . ARG A 1 65 ? -10.146 -0.564 23.211 1.00 97.44 65 ARG A CA 1
ATOM 505 C C . ARG A 1 65 ? -11.306 -0.803 22.249 1.00 97.44 65 ARG A C 1
ATOM 507 O O . ARG A 1 65 ? -12.452 -0.487 22.568 1.00 97.44 65 ARG A O 1
ATOM 514 N N . ILE A 1 66 ? -11.013 -1.438 21.119 1.00 96.44 66 ILE A N 1
ATOM 515 C CA . ILE A 1 66 ? -12.022 -1.944 20.186 1.00 96.44 66 ILE A CA 1
ATOM 516 C C . ILE A 1 66 ? -12.417 -3.353 20.624 1.00 96.44 66 ILE A C 1
ATOM 518 O O . ILE A 1 66 ? -11.585 -4.257 20.656 1.00 96.44 66 ILE A O 1
ATOM 522 N N . ARG A 1 67 ? -13.683 -3.541 21.002 1.00 97.50 67 ARG A N 1
ATOM 523 C CA . ARG A 1 67 ? -14.235 -4.863 21.321 1.00 97.50 67 ARG A CA 1
ATOM 524 C C . ARG A 1 67 ? -14.890 -5.428 20.067 1.00 97.50 67 ARG A C 1
ATOM 526 O O . ARG A 1 67 ? -15.667 -4.721 19.438 1.00 97.50 67 ARG A O 1
ATOM 533 N N . PHE A 1 68 ? -14.598 -6.682 19.754 1.00 96.81 68 PHE A N 1
ATOM 534 C CA . PHE A 1 68 ? -15.239 -7.434 18.680 1.00 96.81 68 PHE A CA 1
ATOM 535 C C . PHE A 1 68 ? -15.543 -8.857 19.165 1.00 96.81 68 PHE A C 1
ATOM 537 O O . PHE A 1 68 ? -14.935 -9.360 20.114 1.00 96.81 68 PHE A O 1
ATOM 544 N N . SER A 1 69 ? -16.526 -9.482 18.538 1.00 97.88 69 SER A N 1
ATOM 545 C CA . SER A 1 69 ? -16.993 -10.840 18.790 1.00 97.88 69 SER A CA 1
ATOM 546 C C . SER A 1 69 ? -16.272 -11.853 17.900 1.00 97.88 69 SER A C 1
ATOM 548 O O . SER A 1 69 ? -15.727 -11.517 16.850 1.00 97.88 69 SER A O 1
ATOM 550 N N . ALA A 1 70 ? -16.317 -13.132 18.280 1.00 96.88 70 ALA A N 1
ATOM 551 C CA . ALA A 1 70 ? -15.749 -14.205 17.463 1.00 96.88 70 ALA A CA 1
ATOM 552 C C . ALA A 1 70 ? -16.381 -14.286 16.059 1.00 96.88 70 ALA A C 1
ATOM 554 O O . ALA A 1 70 ? -15.703 -14.662 15.110 1.00 96.88 70 ALA A O 1
ATOM 555 N N . SER A 1 71 ? -17.652 -13.895 15.911 1.00 97.06 71 SER A N 1
ATOM 556 C CA . SER A 1 71 ? -18.353 -13.853 14.619 1.00 97.06 71 SER A CA 1
ATOM 557 C C . SER A 1 71 ? -17.867 -12.755 13.671 1.00 97.06 71 SER A C 1
ATOM 559 O O . SER A 1 71 ? -18.162 -12.822 12.484 1.00 97.06 71 SER A O 1
ATOM 561 N N . GLU A 1 72 ? -17.139 -11.753 14.169 1.00 95.94 72 GLU A N 1
ATOM 562 C CA . GLU A 1 72 ? -16.581 -10.664 13.352 1.00 95.94 72 GLU A CA 1
ATOM 563 C C . GLU A 1 72 ? -15.167 -10.979 12.840 1.00 95.94 72 GLU A C 1
ATOM 565 O O . GLU A 1 72 ? -14.599 -10.210 12.063 1.00 95.94 72 GLU A O 1
ATOM 570 N N . LEU A 1 73 ? -14.588 -12.114 13.248 1.00 95.69 73 LEU A N 1
ATOM 571 C CA . LEU A 1 73 ? -13.299 -12.567 12.741 1.00 95.69 73 LEU A CA 1
ATOM 572 C C . LEU A 1 73 ? -13.420 -13.002 11.278 1.00 95.69 73 LEU A C 1
ATOM 574 O O . LEU A 1 73 ? -14.179 -13.905 10.932 1.00 95.69 73 LEU A O 1
ATOM 578 N N . VAL A 1 74 ? -12.598 -12.394 10.429 1.00 95.25 74 VAL A N 1
ATOM 579 C CA . VAL A 1 74 ? -12.406 -12.805 9.036 1.00 95.25 74 VAL A CA 1
ATOM 580 C C . VAL A 1 74 ? -11.088 -13.565 8.896 1.00 95.25 74 VAL A C 1
ATOM 582 O O . VAL A 1 74 ? -10.115 -13.262 9.583 1.00 95.25 74 VAL A O 1
ATOM 585 N N . VAL A 1 75 ? -11.045 -14.559 8.003 1.00 94.31 75 VAL A N 1
ATOM 586 C CA . VAL A 1 75 ? -9.871 -15.441 7.831 1.00 94.31 75 VAL A CA 1
ATOM 587 C C . VAL A 1 75 ? -8.648 -14.671 7.320 1.00 94.31 75 VAL A C 1
ATOM 589 O O . VAL A 1 75 ? -7.523 -14.947 7.730 1.00 94.31 75 VAL A O 1
ATOM 592 N N . TYR A 1 76 ? -8.859 -13.699 6.431 1.00 87.88 76 TYR A N 1
ATOM 593 C CA . TYR A 1 76 ? -7.817 -12.815 5.920 1.00 87.88 76 TYR A CA 1
ATOM 594 C C . TYR A 1 76 ? -8.442 -11.537 5.350 1.00 87.88 76 TYR A C 1
ATOM 596 O O . TYR A 1 76 ? -9.531 -11.590 4.774 1.00 87.88 76 TYR A O 1
ATOM 604 N N . SER A 1 77 ? -7.749 -10.403 5.502 1.00 73.12 77 SER A N 1
ATOM 605 C CA . SER A 1 77 ? -8.182 -9.080 5.024 1.00 73.12 77 SER A CA 1
ATOM 606 C C . SER A 1 77 ? -7.096 -8.365 4.246 1.00 73.12 77 SER A C 1
ATOM 608 O O . SER A 1 77 ? -5.928 -8.416 4.706 1.00 73.12 77 SER A O 1
#